Protein AF-A0A2A4YLM6-F1 (afdb_monomer_lite)

pLDDT: mean 87.33, std 11.46, range [34.94, 95.5]

Radius of gyration: 11.62 Å; chains: 1; bounding box: 26×25×29 Å

Foldseek 3Di:
DDDDDDPDDDDDPDPDDDCPPPDFAKDWDWDQDPVGIDIDIDTDD

Sequence (45 aa):
MLWGKTIETFIPTSNNINVYDLTKGIYFLQVQTDKGVVSKKFIKE

Secondary structure (DSSP, 8-state):
--PPP-------SSS----TTPPSEEEEEEEEETTEEEEEEEEE-

Structure (mmCIF, N/CA/C/O backbone):
data_AF-A0A2A4YLM6-F1
#
_entry.id   AF-A0A2A4YLM6-F1
#
loop_
_atom_site.group_PDB
_atom_site.id
_atom_site.type_symbol
_atom_site.label_atom_id
_atom_site.label_alt_id
_atom_site.label_comp_id
_atom_site.label_asym_id
_atom_site.label_entity_id
_atom_site.label_seq_id
_atom_site.pdbx_PDB_ins_code
_atom_site.Cartn_x
_atom_site.Cartn_y
_ato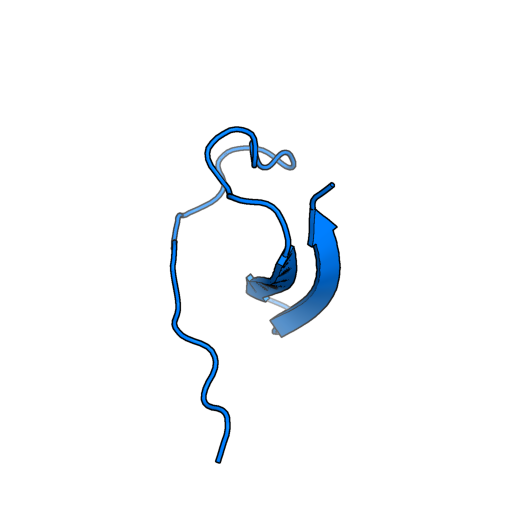m_site.Cartn_z
_atom_site.occupancy
_atom_site.B_iso_or_equiv
_atom_site.auth_seq_id
_atom_site.auth_comp_id
_atom_site.auth_asym_id
_atom_site.auth_atom_id
_atom_site.pdbx_PDB_model_num
ATOM 1 N N . MET A 1 1 ? 13.892 -15.119 1.468 1.00 34.94 1 MET A N 1
ATOM 2 C CA . MET A 1 1 ? 12.628 -14.560 1.996 1.00 34.94 1 MET A CA 1
ATOM 3 C C . MET A 1 1 ? 12.376 -13.253 1.259 1.00 34.94 1 MET A C 1
ATOM 5 O O . MET A 1 1 ? 13.219 -12.375 1.350 1.00 34.94 1 MET A O 1
ATOM 9 N N . LEU A 1 2 ? 11.308 -13.137 0.467 1.00 48.41 2 LEU A N 1
ATOM 10 C CA . LEU A 1 2 ? 10.923 -11.854 -0.134 1.00 48.41 2 LEU A CA 1
ATOM 11 C C . LEU A 1 2 ? 10.059 -11.119 0.892 1.00 48.41 2 LEU A C 1
ATOM 13 O O . LEU A 1 2 ? 8.866 -11.385 0.999 1.00 48.41 2 LEU A O 1
ATOM 17 N N . TRP A 1 3 ? 10.667 -10.266 1.712 1.00 66.31 3 TRP A N 1
ATOM 18 C CA . TRP A 1 3 ? 9.901 -9.330 2.532 1.00 66.31 3 TRP A CA 1
ATOM 19 C C . TRP A 1 3 ? 9.491 -8.159 1.643 1.00 66.31 3 TRP A C 1
ATOM 21 O O . TRP A 1 3 ? 10.343 -7.496 1.053 1.00 66.31 3 TRP A O 1
ATOM 31 N N . GLY A 1 4 ? 8.185 -7.935 1.499 1.00 71.31 4 GLY A N 1
ATOM 32 C CA . GLY A 1 4 ? 7.684 -6.724 0.859 1.00 71.31 4 GLY A CA 1
ATOM 33 C C . GLY A 1 4 ? 8.104 -5.510 1.686 1.00 71.31 4 GLY A C 1
ATOM 34 O O . GLY A 1 4 ? 7.959 -5.514 2.907 1.00 71.31 4 GLY A O 1
ATOM 35 N N . LYS A 1 5 ? 8.649 -4.482 1.036 1.00 86.00 5 LYS A N 1
ATOM 36 C CA . LYS A 1 5 ? 8.952 -3.205 1.686 1.00 86.00 5 LYS A CA 1
ATOM 37 C C . LYS A 1 5 ? 7.679 -2.363 1.709 1.00 86.00 5 LYS A C 1
ATOM 39 O O . LYS A 1 5 ? 7.093 -2.134 0.654 1.00 86.00 5 LYS A O 1
ATOM 44 N N . THR A 1 6 ? 7.281 -1.868 2.879 1.00 88.38 6 THR A N 1
ATOM 45 C CA . THR A 1 6 ? 6.262 -0.814 2.959 1.00 88.38 6 THR A CA 1
ATOM 46 C C . THR A 1 6 ? 6.811 0.437 2.283 1.00 88.38 6 THR A C 1
ATOM 48 O O . THR A 1 6 ? 7.827 0.983 2.713 1.00 88.38 6 THR A O 1
ATOM 51 N N . ILE A 1 7 ? 6.177 0.840 1.186 1.00 88.50 7 ILE A N 1
ATOM 52 C CA . ILE A 1 7 ? 6.572 2.014 0.400 1.00 88.50 7 ILE A CA 1
ATOM 53 C C . ILE A 1 7 ? 5.839 3.273 0.852 1.00 88.50 7 ILE A C 1
ATOM 55 O O . ILE A 1 7 ? 6.437 4.341 0.842 1.00 88.50 7 ILE A O 1
ATOM 59 N N . GLU A 1 8 ? 4.590 3.135 1.300 1.00 86.56 8 GLU A N 1
ATOM 60 C CA . GLU A 1 8 ? 3.749 4.238 1.755 1.00 86.56 8 GLU A CA 1
ATOM 61 C C . GLU A 1 8 ? 2.771 3.765 2.834 1.00 86.56 8 GLU A C 1
ATOM 63 O O . GLU A 1 8 ? 2.270 2.639 2.782 1.00 86.56 8 GLU A O 1
ATOM 68 N N . THR A 1 9 ? 2.486 4.657 3.784 1.00 88.12 9 THR A N 1
ATOM 69 C CA . THR A 1 9 ? 1.446 4.504 4.806 1.00 88.12 9 THR A CA 1
ATOM 70 C C . THR A 1 9 ? 0.764 5.853 4.982 1.00 88.12 9 THR A C 1
ATOM 72 O O . THR A 1 9 ? 1.440 6.867 5.141 1.00 88.12 9 THR A O 1
ATOM 75 N N . PHE A 1 10 ? -0.564 5.879 5.000 1.00 85.44 10 PHE A N 1
ATOM 76 C CA . PHE A 1 10 ? -1.333 7.089 5.278 1.00 85.44 10 PHE A CA 1
ATOM 77 C C . PHE A 1 10 ? -2.666 6.733 5.939 1.00 85.44 10 PHE A C 1
ATOM 79 O O . PHE A 1 10 ? -3.147 5.605 5.825 1.00 85.44 10 PHE A O 1
ATOM 86 N N . ILE A 1 11 ? -3.265 7.705 6.630 1.00 85.38 11 ILE A N 1
ATOM 87 C CA . ILE A 1 11 ? -4.627 7.589 7.154 1.00 85.38 11 ILE A CA 1
ATOM 88 C C . ILE A 1 11 ? -5.573 8.079 6.051 1.00 85.38 11 ILE A C 1
ATOM 90 O O . ILE A 1 11 ? -5.525 9.263 5.707 1.00 85.38 11 ILE A O 1
ATOM 94 N N . PRO A 1 12 ? -6.397 7.203 5.454 1.00 79.00 12 PRO A N 1
ATOM 95 C CA . PRO A 1 12 ? -7.279 7.601 4.368 1.00 79.00 12 PRO A CA 1
ATOM 96 C C . PRO A 1 12 ? -8.342 8.583 4.872 1.00 79.00 12 PRO A C 1
ATOM 98 O O . PRO A 1 12 ? -9.121 8.271 5.767 1.00 79.00 12 PRO A O 1
ATOM 101 N N . THR A 1 13 ? -8.398 9.765 4.260 1.00 83.75 13 THR A N 1
AT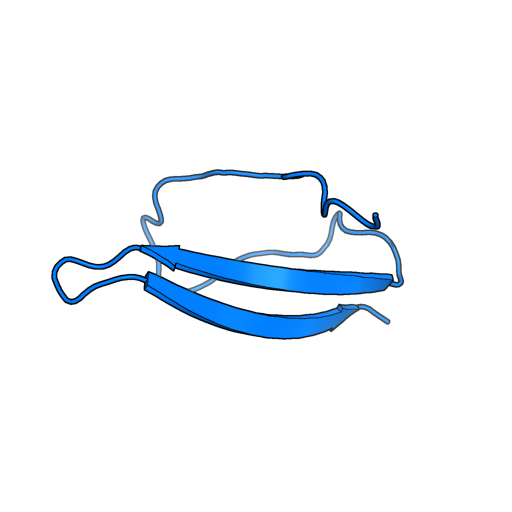OM 102 C CA . THR A 1 13 ? -9.514 10.721 4.400 1.00 83.75 13 THR A CA 1
ATOM 103 C C . THR A 1 13 ? -10.572 10.532 3.308 1.00 83.75 13 THR A C 1
ATOM 105 O O . THR A 1 13 ? -11.637 11.141 3.357 1.00 83.75 13 THR A O 1
ATOM 108 N N . SER A 1 14 ? -10.286 9.677 2.317 1.00 84.56 14 SER A N 1
ATOM 109 C CA . SER A 1 14 ? -11.179 9.307 1.220 1.00 84.56 14 SER A CA 1
ATOM 110 C C . SER A 1 14 ? -11.017 7.824 0.866 1.00 84.56 14 SER A C 1
ATOM 112 O O . SER A 1 14 ? -9.996 7.214 1.182 1.00 84.56 14 SER A O 1
ATOM 114 N N . ASN A 1 15 ? -11.988 7.261 0.145 1.00 86.00 15 ASN A N 1
ATOM 115 C CA . ASN A 1 15 ? -11.950 5.868 -0.321 1.00 86.00 15 ASN A CA 1
ATOM 116 C C . ASN A 1 15 ? -11.115 5.666 -1.602 1.00 86.00 15 ASN A C 1
ATOM 118 O O . ASN A 1 15 ? -11.159 4.590 -2.196 1.00 86.00 15 ASN A O 1
ATOM 122 N N . ASN A 1 16 ? -10.378 6.689 -2.046 1.00 88.00 16 ASN A N 1
ATOM 123 C CA . ASN A 1 16 ? -9.543 6.650 -3.242 1.00 88.00 16 ASN A CA 1
ATOM 124 C C . ASN A 1 16 ? -8.067 6.799 -2.870 1.00 88.00 16 ASN A C 1
ATOM 126 O O . ASN A 1 16 ? -7.711 7.601 -2.006 1.00 88.00 16 ASN A O 1
ATOM 130 N N . ILE A 1 17 ? -7.210 6.050 -3.563 1.00 87.38 17 ILE A N 1
ATOM 131 C CA . ILE A 1 17 ? -5.756 6.082 -3.394 1.00 87.38 17 ILE A CA 1
ATOM 132 C C . ILE A 1 17 ? -5.152 6.425 -4.749 1.00 87.38 17 ILE A C 1
ATOM 134 O O . ILE A 1 17 ? -5.352 5.687 -5.716 1.00 87.38 17 ILE A O 1
ATOM 138 N N . ASN A 1 18 ? -4.437 7.547 -4.831 1.00 88.44 18 ASN A N 1
ATOM 139 C CA . ASN A 1 18 ? -3.694 7.891 -6.035 1.00 88.44 18 ASN A CA 1
ATOM 140 C C . ASN A 1 18 ? -2.380 7.099 -6.056 1.00 88.44 18 ASN A C 1
ATOM 142 O O . ASN A 1 18 ? -1.591 7.194 -5.126 1.00 88.44 18 ASN A O 1
ATOM 146 N N . VAL A 1 19 ? -2.162 6.324 -7.117 1.00 90.94 19 VAL A N 1
ATOM 147 C CA . VAL A 1 19 ? -0.968 5.483 -7.313 1.00 90.94 19 VAL A CA 1
ATOM 148 C C . VAL A 1 19 ? -0.132 5.936 -8.514 1.00 90.94 19 VAL A C 1
ATOM 150 O O . VAL A 1 19 ? 0.626 5.150 -9.079 1.00 90.94 19 VAL A O 1
ATOM 153 N N . TYR A 1 20 ? -0.311 7.185 -8.952 1.00 91.88 20 TYR A N 1
ATOM 154 C CA . TYR A 1 20 ? 0.349 7.736 -10.134 1.00 91.88 20 TYR A CA 1
ATOM 155 C C . TYR A 1 20 ? 1.880 7.675 -10.039 1.00 91.88 20 TYR A C 1
ATOM 157 O O . TYR A 1 20 ? 2.526 7.256 -10.997 1.00 91.88 20 TYR A O 1
ATOM 165 N N . ASP A 1 21 ? 2.436 8.003 -8.871 1.00 91.56 21 ASP A N 1
ATOM 166 C CA . ASP A 1 21 ? 3.887 8.057 -8.645 1.00 91.56 21 ASP A CA 1
ATOM 167 C C . ASP A 1 21 ? 4.532 6.670 -8.460 1.00 91.56 21 ASP A C 1
ATOM 169 O O . ASP A 1 21 ? 5.757 6.550 -8.375 1.00 91.56 21 ASP A O 1
ATOM 173 N N . LEU A 1 22 ? 3.731 5.595 -8.426 1.00 92.94 22 LEU A N 1
ATOM 174 C CA . LEU A 1 22 ? 4.253 4.234 -8.352 1.00 92.94 22 LEU A CA 1
ATOM 175 C C . LEU A 1 22 ? 4.803 3.785 -9.709 1.00 92.94 22 LEU A C 1
ATOM 177 O O . LEU A 1 22 ? 4.153 3.889 -10.756 1.00 92.94 22 LEU A O 1
ATOM 181 N N . THR A 1 23 ? 6.001 3.205 -9.675 1.00 94.56 23 THR A N 1
ATOM 182 C CA . THR A 1 23 ? 6.607 2.564 -10.841 1.00 94.56 23 THR A CA 1
ATOM 183 C C . THR A 1 23 ? 5.826 1.317 -11.265 1.00 94.56 23 THR A C 1
ATOM 185 O O . THR A 1 23 ? 4.970 0.797 -10.548 1.00 94.56 23 THR A O 1
ATOM 188 N N . LYS A 1 24 ? 6.094 0.824 -12.478 1.00 95.50 24 LYS A N 1
ATOM 189 C CA . LYS A 1 24 ? 5.475 -0.412 -12.967 1.00 95.50 24 LYS A CA 1
ATOM 190 C C . LYS A 1 24 ? 5.880 -1.582 -12.074 1.00 95.50 24 LYS A C 1
ATOM 192 O O . LYS A 1 24 ? 7.067 -1.759 -11.796 1.00 95.50 24 LYS A O 1
ATOM 197 N N . GLY A 1 25 ? 4.921 -2.399 -11.651 1.00 93.75 25 GLY A N 1
ATOM 198 C CA . GLY A 1 25 ? 5.222 -3.506 -10.750 1.00 93.75 25 GLY A CA 1
ATOM 199 C C . GLY A 1 25 ? 4.016 -4.144 -10.076 1.00 93.75 25 GLY A C 1
ATOM 200 O O . GLY A 1 25 ? 2.862 -3.804 -10.330 1.00 93.75 25 GLY A O 1
ATOM 201 N N . 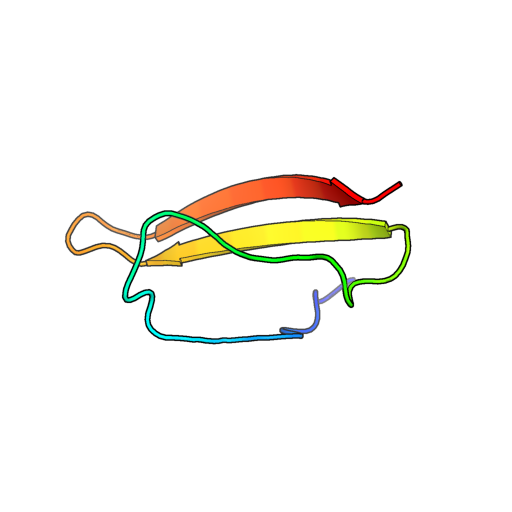ILE A 1 26 ? 4.311 -5.108 -9.205 1.00 93.62 26 ILE A N 1
ATOM 202 C CA . ILE A 1 26 ? 3.328 -5.814 -8.383 1.00 93.62 26 ILE A CA 1
ATOM 203 C C . ILE A 1 26 ? 3.307 -5.178 -6.999 1.00 93.62 26 ILE A C 1
ATOM 205 O O . ILE A 1 26 ? 4.342 -5.098 -6.338 1.00 93.62 26 ILE A O 1
ATOM 209 N N . TYR A 1 27 ? 2.114 -4.825 -6.534 1.00 93.75 27 TYR A N 1
ATOM 210 C CA . TYR A 1 27 ? 1.907 -4.193 -5.239 1.00 93.75 27 TYR A CA 1
ATOM 211 C C . TYR A 1 27 ? 0.856 -4.938 -4.418 1.00 93.75 27 TYR A C 1
ATOM 213 O O . TYR A 1 27 ? -0.048 -5.588 -4.953 1.00 93.75 27 TYR A O 1
ATOM 221 N N . PHE A 1 28 ? 0.979 -4.818 -3.097 1.00 93.62 28 PHE A N 1
ATOM 222 C CA . PHE A 1 28 ? 0.001 -5.289 -2.125 1.00 93.62 28 PHE A CA 1
ATOM 223 C C . PHE A 1 28 ? -0.546 -4.084 -1.364 1.00 93.62 28 PHE A C 1
ATOM 225 O O . PHE A 1 28 ? 0.192 -3.420 -0.644 1.00 93.62 28 PHE A O 1
ATOM 232 N N . LEU A 1 29 ? -1.839 -3.814 -1.523 1.00 92.25 29 LEU A N 1
ATOM 233 C CA . LEU A 1 29 ? -2.570 -2.834 -0.733 1.00 92.25 29 LEU A CA 1
ATOM 234 C C . LEU A 1 29 ? -3.096 -3.513 0.533 1.00 92.25 29 LEU A C 1
ATOM 236 O O . LEU A 1 29 ? -3.835 -4.494 0.432 1.00 92.25 29 LEU A O 1
ATOM 240 N N . GLN A 1 30 ? -2.740 -2.984 1.702 1.00 92.50 30 GLN A N 1
ATOM 241 C CA . GLN A 1 30 ? -3.311 -3.391 2.986 1.00 92.50 30 GLN A CA 1
ATOM 242 C C . GLN A 1 30 ? -4.159 -2.254 3.551 1.00 92.50 30 GLN A C 1
ATOM 244 O O . GLN A 1 30 ? -3.693 -1.122 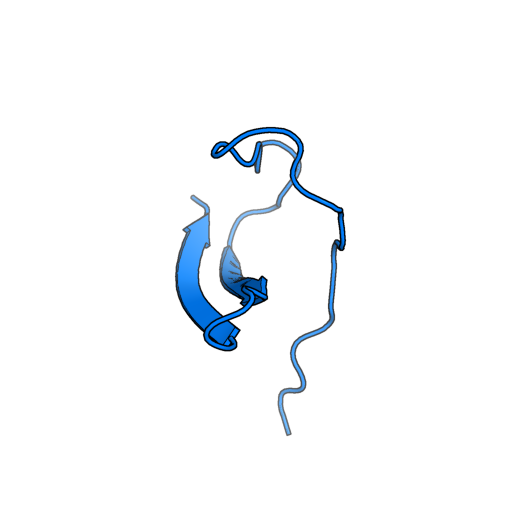3.646 1.00 92.50 30 GLN A O 1
ATOM 249 N N . VAL A 1 31 ? -5.399 -2.560 3.929 1.00 91.06 31 VAL A N 1
ATOM 250 C CA . VAL A 1 31 ? -6.323 -1.620 4.570 1.00 91.06 31 VAL A CA 1
ATOM 251 C C . VAL A 1 31 ? -6.664 -2.163 5.946 1.00 91.06 31 VAL A C 1
ATOM 253 O O . VAL A 1 31 ? -7.225 -3.254 6.069 1.00 91.06 31 VAL A O 1
ATOM 256 N N . GLN A 1 32 ? -6.318 -1.401 6.980 1.00 90.81 32 GLN A N 1
ATOM 257 C CA . GLN A 1 32 ? -6.676 -1.721 8.353 1.00 90.81 32 GLN A CA 1
ATOM 258 C C . GLN A 1 32 ? -8.002 -1.046 8.700 1.00 90.81 32 GLN A C 1
ATOM 260 O O . GLN A 1 32 ? -8.156 0.165 8.563 1.00 90.81 32 GLN A O 1
ATOM 265 N N . THR A 1 33 ? -8.963 -1.854 9.124 1.00 88.19 33 THR A N 1
ATOM 266 C CA . THR A 1 33 ? -10.302 -1.436 9.538 1.00 88.19 33 THR A CA 1
ATOM 267 C C . THR A 1 33 ? -10.542 -1.859 10.983 1.00 88.19 33 THR A C 1
ATOM 269 O O . THR A 1 33 ? -9.804 -2.683 11.529 1.00 88.19 33 THR A O 1
ATOM 272 N N . ASP A 1 34 ? -11.603 -1.340 11.591 1.00 92.88 34 ASP A N 1
ATOM 273 C CA . ASP A 1 34 ? -12.109 -1.799 12.889 1.00 92.88 34 ASP A CA 1
ATOM 274 C C . ASP A 1 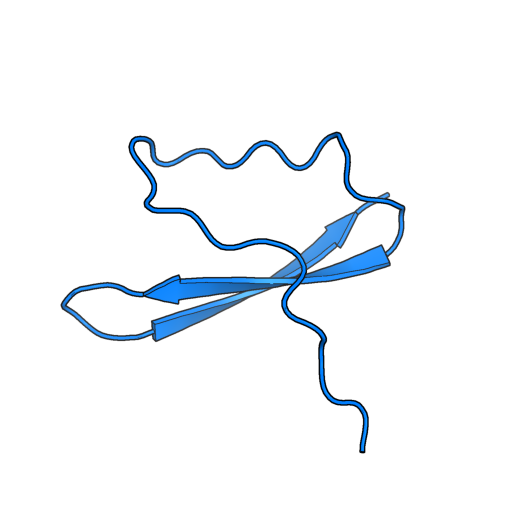34 ? -12.424 -3.307 12.906 1.00 92.88 34 ASP A C 1
ATOM 276 O O . ASP A 1 34 ? -12.286 -3.969 13.931 1.00 92.88 34 ASP A O 1
ATOM 280 N N . LYS A 1 35 ? -12.794 -3.865 11.748 1.00 92.62 35 LYS A N 1
ATOM 281 C CA . LYS A 1 35 ? -13.124 -5.283 11.553 1.00 92.62 35 LYS A CA 1
ATOM 282 C C . LYS A 1 35 ? -11.920 -6.163 11.204 1.00 92.62 35 LYS A C 1
ATOM 284 O O . LYS A 1 35 ? -12.087 -7.370 11.037 1.00 92.62 35 LYS A O 1
ATOM 289 N N . GLY A 1 36 ? -10.722 -5.589 11.086 1.00 92.75 36 GLY A N 1
ATOM 290 C CA . GLY A 1 36 ? -9.488 -6.312 10.776 1.00 92.75 36 GLY A CA 1
ATOM 291 C C . GLY A 1 36 ? -8.753 -5.784 9.545 1.00 92.75 36 GLY A C 1
ATOM 292 O O . GLY A 1 36 ? -9.011 -4.679 9.064 1.00 92.75 36 GLY A O 1
ATOM 293 N N . VAL A 1 37 ? -7.802 -6.575 9.044 1.00 92.94 37 VAL A N 1
ATOM 294 C CA . VAL A 1 37 ? -6.920 -6.197 7.930 1.00 92.94 37 VAL A CA 1
ATOM 295 C C . VAL A 1 37 ? -7.367 -6.880 6.643 1.00 92.94 37 VAL A C 1
ATOM 297 O O . VAL A 1 37 ? -7.459 -8.104 6.578 1.00 92.94 37 VAL A O 1
ATOM 300 N N . VAL A 1 38 ? -7.587 -6.089 5.595 1.00 92.25 38 VAL A N 1
ATOM 301 C CA . VAL A 1 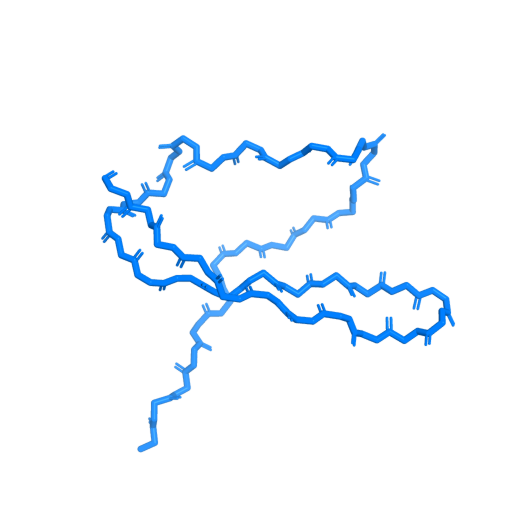38 ? -7.867 -6.580 4.242 1.00 92.25 38 VAL A CA 1
ATOM 302 C C . VAL A 1 38 ? -6.643 -6.354 3.366 1.00 92.25 38 VAL A C 1
ATOM 304 O O . VAL A 1 38 ? -6.075 -5.266 3.360 1.00 92.25 38 VAL A O 1
ATOM 307 N N . SER A 1 39 ? -6.244 -7.376 2.608 1.00 92.56 39 SER A N 1
ATOM 308 C CA . SER A 1 39 ? -5.111 -7.311 1.678 1.00 92.56 39 SER A CA 1
ATOM 309 C C . SER A 1 39 ? -5.566 -7.562 0.243 1.00 92.56 39 SER A C 1
ATOM 311 O O . SER A 1 39 ? -6.307 -8.509 -0.015 1.00 92.56 39 SER A O 1
ATOM 313 N N . LYS A 1 40 ? -5.091 -6.753 -0.709 1.00 93.12 40 LYS A N 1
ATOM 314 C CA . LYS A 1 40 ? -5.375 -6.910 -2.141 1.00 93.12 40 LYS A CA 1
ATOM 315 C C . LYS A 1 40 ? -4.109 -6.731 -2.974 1.00 93.12 40 LYS A C 1
ATOM 317 O O . LYS A 1 40 ? -3.392 -5.749 -2.818 1.00 93.12 40 LYS A O 1
ATOM 322 N N . LYS A 1 41 ? -3.851 -7.667 -3.889 1.00 93.75 41 LYS A N 1
ATOM 323 C CA . LYS A 1 41 ? -2.768 -7.565 -4.877 1.00 93.75 41 LYS A CA 1
ATOM 324 C C . LYS A 1 41 ? -3.256 -6.804 -6.112 1.00 93.75 41 LYS A C 1
ATOM 326 O O . LYS A 1 41 ? -4.359 -7.073 -6.587 1.00 93.75 41 LYS A O 1
ATOM 331 N N . PHE A 1 42 ? -2.429 -5.918 -6.656 1.00 94.69 42 PHE A N 1
ATOM 332 C CA . PHE A 1 42 ? -2.664 -5.282 -7.954 1.00 94.69 42 PHE A CA 1
ATOM 333 C C . PHE A 1 42 ? -1.367 -5.154 -8.763 1.00 94.69 42 PHE A C 1
ATOM 335 O O . PHE A 1 42 ? -0.266 -5.324 -8.232 1.00 94.69 42 PHE A O 1
ATOM 342 N N . ILE A 1 43 ? -1.515 -4.899 -10.063 1.00 95.12 43 ILE A N 1
ATOM 343 C CA . ILE A 1 43 ? -0.413 -4.674 -11.001 1.00 95.12 43 ILE A CA 1
ATOM 344 C C . ILE A 1 43 ? -0.523 -3.232 -11.488 1.00 95.12 43 ILE A C 1
ATOM 346 O O . ILE A 1 43 ? -1.595 -2.815 -11.925 1.00 95.12 43 ILE A O 1
ATOM 350 N N . LYS A 1 44 ? 0.571 -2.478 -11.386 1.00 93.81 44 LYS A N 1
ATOM 351 C CA . LYS A 1 44 ? 0.713 -1.155 -11.988 1.00 93.81 44 LYS A CA 1
ATOM 352 C C . LYS A 1 44 ? 1.416 -1.313 -13.333 1.00 93.81 44 LYS A C 1
ATOM 354 O O . LYS A 1 44 ? 2.551 -1.792 -13.373 1.00 93.81 44 LYS A O 1
ATOM 359 N N . GLU A 1 45 ? 0.725 -0.928 -14.402 1.00 89.88 45 GLU A N 1
ATOM 360 C CA . GLU A 1 45 ? 1.252 -0.891 -15.774 1.00 89.88 45 GLU A CA 1
ATOM 361 C C . GLU A 1 45 ? 2.062 0.363 -16.087 1.00 89.88 45 GLU A C 1
ATOM 363 O O . GLU A 1 45 ? 1.953 1.389 -15.365 1.00 89.88 45 GLU A O 1
#